Protein AF-A0AAV7IZZ3-F1 (afdb_monomer_lite)

pLDDT: mean 72.77, std 10.57, range [43.75, 89.25]

Secondary structure (DSSP, 8-state):
-EE-SSSSPPEE--------------PPEES-S--PPPP--TTPPTT-------EE-----TT-----------------

Organism: Cotesia glomerata (NCBI:txid32391)

InterPro domains:
  IPR015919 Cadherin-like superfamily [SSF49313] (1-47)

Sequence (80 aa):
MAQDKGYPPLSRTVEVQIDVVDRANNPPVWDHVAYGPIYCKENTAVGAKVVSVKARLTTTDDKSRLSMKLLFSAEKFVNR

Foldseek 3Di:
DDWDPDVVIDDDDDDDDDDPDPPPPFDWDWPDPDDDDFADDPPDDPPDDRDDTDTDGPDPDPPDDDDDDDPDDDPDRDDD

Radius of gyration: 28.5 Å; chains: 1; bounding box: 55×19×81 Å

Structure (mmCIF, N/CA/C/O backbone):
data_AF-A0AAV7IZZ3-F1
#
_entry.id   AF-A0AAV7IZZ3-F1
#
loop_
_atom_site.group_PDB
_atom_site.id
_atom_site.type_symbol
_atom_site.label_atom_id
_atom_site.label_alt_id
_atom_site.label_comp_id
_atom_site.label_asym_id
_atom_site.label_entity_id
_atom_site.label_seq_id
_atom_site.pdbx_PDB_ins_code
_atom_site.Cartn_x
_atom_site.Cartn_y
_atom_site.Cartn_z
_atom_site.occupancy
_atom_site.B_iso_or_equiv
_atom_site.auth_seq_id
_atom_site.auth_comp_id
_atom_site.auth_asym_id
_atom_site.auth_atom_id
_atom_site.pdbx_PDB_model_num
ATOM 1 N N . MET A 1 1 ? 24.406 -1.004 -38.186 1.00 62.03 1 MET A N 1
ATOM 2 C CA . MET A 1 1 ? 25.065 -1.430 -39.437 1.00 62.03 1 MET A CA 1
ATOM 3 C C . MET A 1 1 ? 26.397 -2.046 -39.057 1.00 62.03 1 MET A C 1
ATOM 5 O O . MET A 1 1 ? 27.168 -1.389 -38.372 1.00 62.03 1 MET A O 1
ATOM 9 N N . ALA A 1 2 ? 26.621 -3.310 -39.400 1.00 74.12 2 ALA A N 1
ATOM 10 C CA . ALA A 1 2 ? 27.905 -3.975 -39.200 1.00 74.12 2 ALA A CA 1
ATOM 11 C C . ALA A 1 2 ? 28.558 -4.182 -40.571 1.00 74.12 2 ALA A C 1
ATOM 13 O O . ALA A 1 2 ? 27.868 -4.561 -41.519 1.00 74.12 2 ALA A O 1
ATOM 14 N N . GLN A 1 3 ? 29.856 -3.905 -40.676 1.00 82.50 3 GLN A N 1
ATOM 15 C CA . GLN A 1 3 ? 30.640 -4.050 -41.902 1.00 82.50 3 GLN A CA 1
ATOM 16 C C . GLN A 1 3 ? 31.961 -4.740 -41.563 1.00 82.50 3 GLN A C 1
ATOM 18 O O . GLN A 1 3 ? 32.627 -4.356 -40.598 1.00 82.50 3 GLN A O 1
ATOM 23 N N . ASP A 1 4 ? 32.315 -5.778 -42.319 1.00 82.81 4 ASP A N 1
ATOM 24 C CA . ASP A 1 4 ? 33.594 -6.465 -42.147 1.00 82.81 4 ASP A CA 1
ATOM 25 C C . ASP A 1 4 ? 34.749 -5.717 -42.837 1.00 82.81 4 ASP A C 1
ATOM 27 O O . ASP A 1 4 ? 34.551 -4.789 -43.622 1.00 82.81 4 ASP A O 1
ATOM 31 N N . LYS A 1 5 ? 35.984 -6.101 -42.496 1.00 80.38 5 LYS A N 1
ATOM 32 C CA . LYS A 1 5 ? 37.214 -5.518 -43.058 1.00 80.38 5 LYS A CA 1
ATOM 33 C C . LYS A 1 5 ? 37.713 -6.259 -44.312 1.00 80.38 5 LYS A C 1
ATOM 35 O O . LYS A 1 5 ? 38.885 -6.127 -44.656 1.00 80.38 5 LYS A O 1
ATOM 40 N N . GLY A 1 6 ? 36.877 -7.081 -44.948 1.00 79.38 6 GLY A N 1
ATOM 41 C CA . GLY A 1 6 ? 37.219 -7.795 -46.177 1.00 79.38 6 GLY A CA 1
ATOM 42 C C . GLY A 1 6 ? 37.304 -6.867 -47.392 1.00 79.38 6 GLY A C 1
ATOM 43 O O . GLY A 1 6 ? 36.876 -5.714 -47.347 1.00 79.38 6 GLY A O 1
ATOM 44 N N . TYR A 1 7 ? 37.858 -7.370 -48.499 1.00 78.19 7 TYR A N 1
ATOM 45 C CA . TYR A 1 7 ? 37.849 -6.673 -49.786 1.00 78.19 7 TYR A CA 1
ATOM 46 C C . TYR A 1 7 ? 37.284 -7.601 -50.873 1.00 78.19 7 TYR A C 1
ATOM 48 O O . TYR A 1 7 ? 37.934 -8.597 -51.197 1.00 78.19 7 TYR A O 1
ATOM 56 N N . PRO A 1 8 ? 36.100 -7.312 -51.444 1.00 74.62 8 PRO A N 1
ATOM 57 C CA . PRO A 1 8 ? 35.201 -6.199 -51.118 1.00 74.62 8 PRO A CA 1
ATOM 58 C C . PRO A 1 8 ? 34.494 -6.399 -49.758 1.00 74.62 8 PRO A C 1
ATOM 60 O O . PRO A 1 8 ? 34.183 -7.535 -49.402 1.00 74.62 8 PRO A O 1
ATOM 63 N N . PRO A 1 9 ? 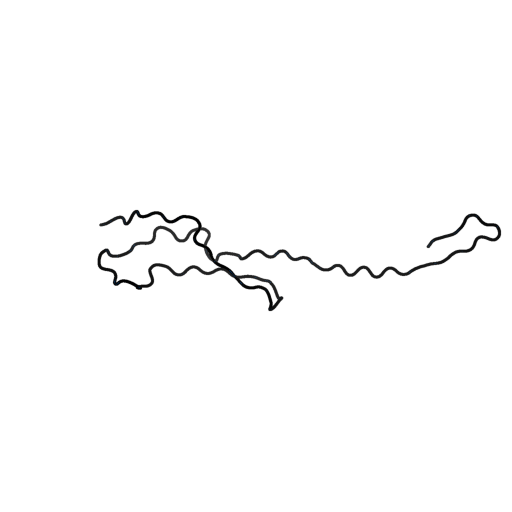34.225 -5.325 -48.995 1.00 73.94 9 PRO A N 1
ATOM 64 C CA . PRO A 1 9 ? 33.622 -5.444 -47.669 1.00 73.94 9 PRO A CA 1
ATOM 65 C C . PRO A 1 9 ? 32.128 -5.769 -47.767 1.00 73.94 9 PRO A C 1
ATOM 67 O O . PRO A 1 9 ? 31.399 -5.112 -48.517 1.00 73.94 9 PRO A O 1
ATOM 70 N N . LEU A 1 10 ? 31.647 -6.730 -46.976 1.00 78.44 10 LEU A N 1
ATOM 71 C CA . LEU A 1 10 ? 30.213 -7.004 -46.860 1.00 78.44 10 LEU A CA 1
ATOM 72 C C . LEU A 1 10 ? 29.635 -6.213 -45.682 1.00 78.44 10 LEU A C 1
ATOM 74 O O . LEU A 1 10 ? 30.262 -6.052 -44.632 1.00 78.44 10 LEU A O 1
ATOM 78 N N . SER A 1 11 ? 28.421 -5.690 -45.854 1.00 79.25 11 SER A N 1
ATOM 79 C CA . SER A 1 11 ? 27.701 -4.989 -44.790 1.00 79.25 11 SER A CA 1
ATOM 80 C C . SER A 1 11 ? 26.297 -5.551 -44.614 1.00 79.25 11 SER A C 1
ATOM 82 O O . SER A 1 11 ? 25.653 -5.978 -45.573 1.00 79.25 11 SER A O 1
ATOM 84 N N . ARG A 1 12 ? 25.825 -5.577 -43.364 1.00 79.81 12 ARG A N 1
ATOM 85 C CA . ARG A 1 12 ? 24.469 -6.007 -43.014 1.00 79.81 12 ARG A CA 1
ATOM 86 C C . ARG A 1 12 ? 23.889 -5.093 -41.941 1.00 79.81 12 ARG A C 1
ATOM 88 O O . ARG A 1 12 ? 24.567 -4.698 -40.987 1.00 79.81 12 ARG A O 1
ATOM 95 N N . THR A 1 13 ? 22.612 -4.771 -42.091 1.00 78.88 13 THR A N 1
ATOM 96 C CA . THR A 1 13 ? 21.846 -3.998 -41.111 1.00 78.88 13 THR A CA 1
ATOM 97 C C . THR A 1 13 ? 20.825 -4.918 -40.461 1.00 78.88 13 THR A C 1
ATOM 99 O O . THR A 1 13 ? 20.201 -5.733 -41.137 1.00 78.88 13 THR A O 1
ATOM 102 N N . VAL A 1 14 ? 20.712 -4.822 -39.140 1.00 79.12 14 VAL A N 1
ATOM 103 C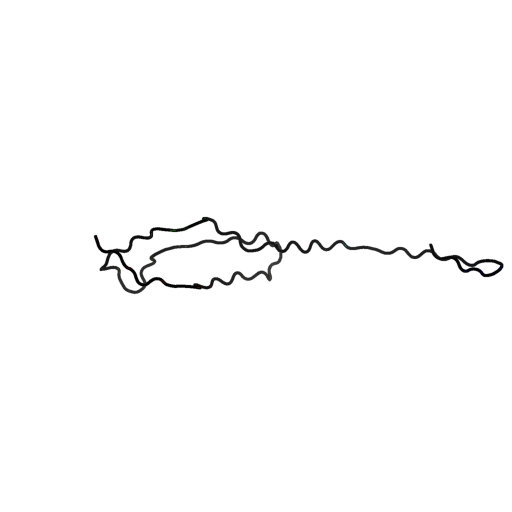 CA . VAL A 1 14 ? 19.714 -5.533 -38.341 1.00 79.12 14 VAL A CA 1
ATOM 104 C C . VAL A 1 14 ? 18.913 -4.469 -37.614 1.00 79.12 14 VAL A C 1
ATOM 106 O O . VAL A 1 14 ? 19.497 -3.597 -36.967 1.00 79.12 14 VAL A O 1
ATOM 109 N N . GLU A 1 15 ? 17.596 -4.525 -37.761 1.00 75.94 15 GLU A N 1
ATOM 110 C CA . GLU A 1 15 ? 16.668 -3.689 -37.012 1.00 75.94 15 GLU A CA 1
ATOM 111 C C . GLU A 1 15 ? 16.439 -4.339 -35.648 1.00 75.94 15 GLU A C 1
ATOM 113 O O . GLU A 1 15 ? 16.060 -5.506 -35.556 1.00 75.94 15 GLU A O 1
ATOM 118 N N . VAL A 1 16 ? 16.742 -3.600 -34.582 1.00 74.94 16 VAL A N 1
ATOM 119 C CA . VAL A 1 16 ? 16.534 -4.054 -33.206 1.00 74.94 16 VAL A CA 1
ATOM 120 C C . VAL A 1 16 ? 15.312 -3.327 -32.676 1.00 74.94 16 VAL A C 1
ATOM 122 O O . VAL A 1 16 ? 15.347 -2.113 -32.479 1.00 74.94 16 VAL A O 1
ATOM 125 N N . GLN A 1 17 ? 14.233 -4.071 -32.458 1.00 70.25 17 GLN A N 1
ATOM 126 C CA . GLN A 1 17 ? 13.028 -3.545 -31.836 1.00 70.25 17 GLN A CA 1
ATOM 127 C C . GLN A 1 17 ? 13.231 -3.538 -30.317 1.00 70.25 17 GLN A C 1
ATOM 129 O O . GLN A 1 17 ? 13.429 -4.587 -29.705 1.00 70.25 17 GLN A O 1
ATOM 134 N N . ILE A 1 18 ? 13.259 -2.345 -29.722 1.00 71.50 18 ILE A N 1
ATOM 135 C CA . ILE A 1 18 ? 13.416 -2.167 -28.277 1.00 71.50 18 ILE A CA 1
ATOM 136 C C . ILE A 1 18 ? 12.037 -1.868 -27.702 1.00 71.50 18 ILE A C 1
ATOM 138 O O . ILE A 1 18 ? 11.561 -0.737 -27.784 1.00 71.50 18 ILE A O 1
ATOM 142 N N . ASP A 1 19 ? 11.417 -2.877 -27.098 1.00 63.28 19 ASP A N 1
ATOM 143 C CA . ASP A 1 19 ? 10.208 -2.678 -26.307 1.00 63.28 19 ASP A CA 1
ATOM 144 C C . ASP A 1 19 ? 10.603 -2.180 -24.914 1.00 63.28 19 ASP A C 1
ATOM 146 O O . ASP A 1 19 ? 11.122 -2.921 -24.072 1.00 63.28 19 ASP A O 1
ATOM 150 N N . VAL A 1 20 ? 10.382 -0.888 -24.673 1.00 65.88 20 VAL A N 1
ATOM 151 C CA . VAL A 1 20 ? 10.554 -0.286 -23.349 1.00 65.88 20 VAL A CA 1
ATOM 152 C C . VAL A 1 20 ? 9.357 -0.693 -22.497 1.00 65.88 20 VAL A C 1
ATOM 154 O O . VAL A 1 20 ? 8.315 -0.043 -22.494 1.00 65.88 20 VAL A O 1
ATOM 157 N N . VAL A 1 21 ? 9.499 -1.807 -21.782 1.00 61.38 21 VAL A N 1
ATOM 158 C CA . VAL A 1 21 ? 8.530 -2.208 -20.762 1.00 61.38 21 VAL A CA 1
ATOM 159 C C . VAL A 1 21 ? 8.764 -1.329 -19.542 1.00 61.38 21 VAL A C 1
ATOM 161 O O . VAL A 1 21 ? 9.750 -1.503 -18.820 1.00 61.38 21 VAL A O 1
ATOM 164 N N . ASP A 1 22 ? 7.863 -0.375 -19.324 1.00 57.34 22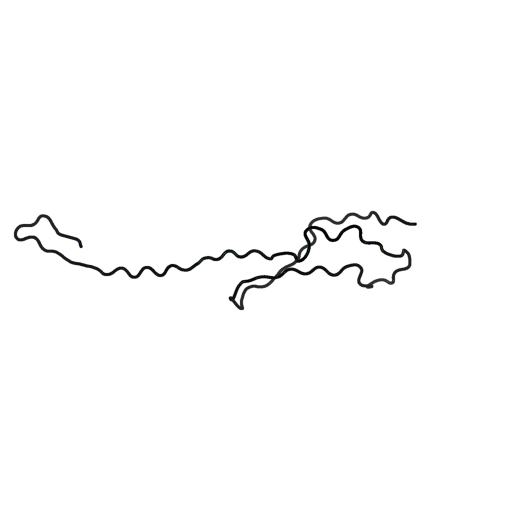 ASP A N 1
ATOM 165 C CA . ASP A 1 22 ? 7.833 0.434 -18.113 1.00 57.34 22 ASP A CA 1
ATOM 166 C C . ASP A 1 22 ? 7.581 -0.505 -16.924 1.00 57.34 22 ASP A C 1
ATOM 168 O O . ASP A 1 22 ? 6.456 -0.930 -16.650 1.00 57.34 22 ASP A O 1
ATOM 172 N N . ARG A 1 23 ? 8.654 -0.916 -16.238 1.00 55.62 23 ARG A N 1
ATOM 173 C CA . ARG A 1 23 ? 8.551 -1.545 -14.919 1.00 55.62 23 ARG A CA 1
ATOM 174 C C . ARG A 1 23 ? 8.161 -0.452 -13.934 1.00 55.62 23 ARG A C 1
ATOM 176 O O . ARG A 1 23 ? 8.964 -0.063 -13.087 1.00 55.62 23 ARG A O 1
ATOM 183 N N . ALA A 1 24 ? 6.930 0.031 -14.042 1.00 56.66 24 ALA A N 1
ATOM 184 C CA . ALA A 1 24 ? 6.330 0.910 -13.064 1.00 56.66 24 ALA A CA 1
ATOM 185 C C . ALA A 1 24 ? 6.151 0.102 -11.773 1.00 56.66 24 ALA A C 1
ATOM 187 O O . ALA A 1 24 ? 5.128 -0.538 -11.525 1.00 56.66 24 ALA A O 1
ATOM 188 N N . ASN A 1 25 ? 7.212 0.072 -10.972 1.00 59.22 25 ASN A N 1
ATOM 189 C CA . ASN A 1 25 ? 7.220 -0.464 -9.627 1.00 59.22 25 ASN A CA 1
ATOM 190 C C . ASN A 1 25 ? 6.404 0.515 -8.776 1.00 59.22 25 ASN A C 1
ATOM 192 O O . ASN A 1 25 ? 6.964 1.400 -8.138 1.00 59.22 25 ASN A O 1
ATOM 196 N N . ASN A 1 26 ? 5.078 0.423 -8.875 1.00 65.94 26 ASN A N 1
ATOM 197 C CA . ASN A 1 26 ? 4.117 1.274 -8.186 1.00 65.94 26 ASN A CA 1
ATOM 198 C C . ASN A 1 26 ? 3.761 0.615 -6.844 1.00 65.94 26 ASN A C 1
ATOM 200 O O . ASN A 1 26 ? 2.832 -0.198 -6.806 1.00 65.94 26 ASN A O 1
ATOM 204 N N . PRO A 1 27 ? 4.493 0.893 -5.744 1.00 72.31 27 PRO A N 1
ATOM 205 C CA . PRO A 1 27 ? 4.151 0.340 -4.444 1.00 72.31 27 PRO A CA 1
ATOM 206 C C . PRO A 1 27 ? 2.766 0.831 -3.994 1.00 72.31 27 PRO A C 1
ATOM 208 O O . PRO A 1 27 ? 2.313 1.898 -4.420 1.00 72.31 27 PRO A O 1
AT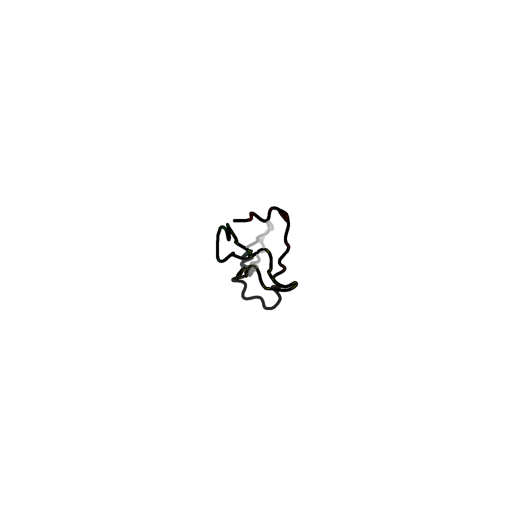OM 211 N N . PRO A 1 28 ? 2.089 0.087 -3.103 1.00 79.12 28 PRO A N 1
ATOM 212 C CA . PRO A 1 28 ? 0.836 0.529 -2.512 1.00 79.12 28 PRO A CA 1
ATOM 213 C C . PRO A 1 28 ? 0.999 1.892 -1.846 1.00 79.12 28 PRO A C 1
ATOM 215 O O . PRO A 1 28 ? 1.887 2.080 -1.014 1.00 79.12 28 PRO A O 1
ATOM 218 N N . VAL A 1 29 ? 0.105 2.819 -2.163 1.00 84.38 29 VAL A N 1
ATOM 219 C CA . VAL A 1 29 ? 0.051 4.132 -1.524 1.00 84.38 29 VAL A CA 1
ATOM 220 C C . VAL A 1 29 ? -1.052 4.119 -0.472 1.00 84.38 29 VAL A C 1
ATOM 222 O O . VAL A 1 29 ? -2.211 3.829 -0.781 1.00 84.38 29 VAL A O 1
ATOM 225 N N . TRP A 1 30 ? -0.690 4.419 0.775 1.00 86.50 30 TRP A N 1
ATOM 226 C CA . TRP A 1 30 ? -1.632 4.600 1.881 1.00 86.50 30 TRP A CA 1
ATOM 227 C C . TRP A 1 30 ? -2.441 5.884 1.692 1.00 86.50 30 TRP A C 1
ATOM 229 O O . TRP A 1 30 ? -1.929 6.874 1.172 1.00 86.50 30 TRP A O 1
ATOM 239 N N . ASP A 1 31 ? -3.707 5.887 2.106 1.00 89.25 31 ASP A N 1
ATOM 240 C CA . ASP A 1 31 ? -4.532 7.100 2.052 1.00 89.25 31 ASP A CA 1
ATOM 241 C C . ASP A 1 31 ? -4.148 8.147 3.112 1.00 89.25 31 ASP A C 1
ATOM 243 O O . ASP A 1 31 ? -4.384 9.337 2.901 1.00 89.25 31 ASP A O 1
ATOM 247 N N . HIS A 1 32 ? -3.501 7.722 4.199 1.00 87.56 32 HIS A N 1
ATOM 248 C CA . HIS A 1 32 ? -3.012 8.584 5.269 1.00 87.56 32 HIS A CA 1
ATOM 249 C C . HIS A 1 32 ? -1.554 8.275 5.626 1.00 87.56 32 HIS A C 1
ATOM 251 O O . HIS A 1 32 ? -1.128 7.122 5.640 1.00 87.56 32 HIS A O 1
ATOM 257 N N . VAL A 1 33 ? -0.795 9.324 5.967 1.00 84.62 33 VAL A N 1
ATOM 258 C CA . VAL A 1 33 ? 0.598 9.213 6.448 1.00 84.62 33 VAL A CA 1
ATOM 259 C C . VAL A 1 33 ? 0.650 8.604 7.855 1.00 84.62 33 VAL A C 1
ATOM 261 O O . VAL A 1 33 ? 1.582 7.879 8.190 1.00 84.62 33 VAL A O 1
ATOM 264 N N . ALA A 1 34 ? -0.372 8.867 8.673 1.00 85.12 34 ALA A N 1
ATOM 265 C CA . ALA A 1 34 ? -0.568 8.269 9.987 1.00 85.12 34 ALA A CA 1
ATOM 266 C C . ALA A 1 34 ? -2.069 8.212 10.315 1.00 85.12 34 ALA A C 1
ATOM 268 O O . ALA A 1 34 ? -2.803 9.145 9.997 1.00 85.12 34 ALA A O 1
ATOM 269 N N . TYR A 1 35 ? -2.512 7.140 10.976 1.00 83.06 35 TYR A N 1
ATOM 270 C CA . TYR A 1 35 ? -3.916 6.936 11.381 1.00 83.06 35 TYR A CA 1
ATOM 271 C C . TYR A 1 35 ? -4.177 7.238 12.870 1.00 83.06 35 TYR A C 1
ATOM 273 O O . TYR A 1 35 ? -5.266 6.970 13.369 1.00 83.06 35 TYR A O 1
ATOM 281 N N . GLY A 1 36 ? -3.172 7.718 13.609 1.00 76.75 36 GLY A N 1
ATOM 282 C CA . GLY A 1 36 ? -3.246 7.885 15.066 1.00 76.75 36 GLY A CA 1
ATOM 283 C C . GLY A 1 36 ? -3.724 9.269 15.533 1.00 76.75 36 GLY A C 1
ATOM 284 O O . GLY A 1 36 ? -3.692 10.213 14.742 1.00 76.75 36 GLY A O 1
ATOM 285 N N . PRO A 1 37 ? -4.069 9.421 16.832 1.00 72.31 37 PRO A N 1
ATOM 286 C CA . PRO A 1 37 ? -4.340 8.374 17.830 1.00 72.31 37 PRO A CA 1
ATOM 287 C C . PRO A 1 37 ? -5.751 7.776 17.676 1.00 72.31 37 PRO A C 1
ATOM 289 O O . PRO A 1 37 ? -6.717 8.491 17.423 1.00 72.31 37 PRO A O 1
ATOM 292 N N . ILE A 1 38 ? -5.875 6.457 17.851 1.00 77.06 38 ILE A N 1
ATOM 293 C CA . ILE A 1 38 ? -7.159 5.747 17.755 1.00 77.06 38 ILE A CA 1
ATOM 294 C C . ILE A 1 38 ? -7.686 5.499 19.167 1.00 77.06 38 ILE A C 1
ATOM 296 O O . ILE A 1 38 ? -7.008 4.878 19.984 1.00 77.06 38 ILE A O 1
ATOM 300 N N . TYR A 1 39 ? -8.902 5.965 19.443 1.00 75.69 39 TYR A N 1
ATOM 301 C CA . TYR A 1 39 ? -9.556 5.809 20.740 1.00 75.69 39 TYR A CA 1
ATOM 302 C C . TYR A 1 39 ? -10.549 4.649 20.699 1.00 75.69 39 TYR A C 1
ATOM 304 O O . TYR A 1 39 ? -11.442 4.616 19.854 1.00 75.69 39 TYR A O 1
ATOM 312 N N . CYS A 1 40 ? -10.410 3.713 21.636 1.00 76.56 40 CYS A N 1
ATOM 313 C CA . CYS A 1 40 ? -11.329 2.592 21.818 1.00 76.56 40 CYS A CA 1
ATOM 314 C C . CYS A 1 40 ? -11.976 2.704 23.193 1.00 76.56 40 CYS A C 1
ATOM 316 O O . CYS A 1 40 ? -11.280 2.954 24.172 1.00 76.56 40 CYS A O 1
ATOM 318 N N . LYS A 1 41 ? -13.292 2.493 23.282 1.00 78.38 41 LYS A N 1
ATOM 319 C CA . LYS A 1 41 ? -13.954 2.365 24.586 1.00 78.38 41 LYS A CA 1
ATOM 320 C C . LYS A 1 41 ? -13.572 1.026 25.208 1.00 78.38 41 LYS A C 1
ATOM 322 O O . LYS A 1 41 ? -13.563 0.018 24.506 1.00 78.38 41 LYS A O 1
ATOM 327 N N . GLU A 1 42 ? -13.333 1.000 26.511 1.00 69.50 42 GLU A N 1
ATOM 328 C CA . GLU A 1 42 ? -12.923 -0.214 27.232 1.00 69.50 42 GLU A CA 1
ATOM 329 C C . GLU A 1 42 ? -13.912 -1.369 27.091 1.00 69.50 42 GLU A C 1
ATOM 331 O O . GLU A 1 42 ? -13.514 -2.519 26.962 1.00 69.50 42 GLU A O 1
ATOM 336 N N . ASN A 1 43 ? -15.209 -1.062 27.037 1.00 76.62 43 ASN A N 1
ATOM 337 C CA . ASN A 1 43 ? -16.257 -2.071 26.922 1.00 76.62 43 ASN A CA 1
ATOM 338 C C . ASN A 1 43 ? -16.667 -2.353 25.468 1.00 76.62 43 ASN A C 1
ATOM 340 O O . ASN A 1 43 ? -17.839 -2.577 25.161 1.00 76.62 43 ASN A O 1
ATOM 344 N N . THR A 1 44 ? -15.713 -2.259 24.545 1.00 78.88 44 THR A N 1
ATOM 345 C CA . THR A 1 44 ? -15.948 -2.573 23.137 1.00 78.88 44 THR A CA 1
ATOM 346 C C . THR A 1 44 ? -16.056 -4.089 22.966 1.00 78.88 44 THR A C 1
ATOM 348 O O . THR A 1 44 ? -15.186 -4.833 23.412 1.00 78.88 44 THR A O 1
ATOM 351 N N . ALA A 1 45 ? -17.128 -4.555 22.318 1.00 81.56 45 ALA A N 1
ATOM 352 C CA . ALA A 1 45 ? -17.360 -5.980 22.106 1.00 81.56 45 ALA A CA 1
ATOM 353 C C . ALA A 1 45 ? -16.224 -6.635 21.303 1.00 81.56 45 ALA A C 1
ATOM 355 O O . ALA A 1 45 ? -15.673 -6.040 20.372 1.00 81.56 45 ALA A O 1
ATOM 356 N N . VAL A 1 46 ? -15.913 -7.892 21.630 1.00 79.31 46 VAL A N 1
ATOM 357 C CA . VAL A 1 46 ? -14.941 -8.693 20.877 1.00 79.31 46 VAL A CA 1
ATOM 358 C C . VAL A 1 46 ? -15.384 -8.777 19.414 1.00 79.31 46 VAL A C 1
ATOM 360 O O . VAL A 1 46 ? -16.523 -9.131 19.119 1.00 79.31 46 VAL A O 1
ATOM 363 N N . GLY A 1 47 ? -14.482 -8.423 18.497 1.00 80.38 47 GLY A N 1
ATOM 364 C CA . GLY A 1 47 ? -14.759 -8.384 17.058 1.00 80.38 47 GLY A CA 1
ATOM 365 C C . GLY A 1 47 ? -15.296 -7.048 16.535 1.00 80.38 47 GLY A C 1
ATOM 366 O O . GLY A 1 47 ? -15.516 -6.916 15.331 1.00 80.38 47 GLY A O 1
ATOM 367 N N . ALA A 1 48 ? -15.476 -6.035 17.386 1.00 81.19 48 ALA A N 1
ATOM 368 C CA . ALA A 1 48 ? -15.813 -4.701 16.907 1.00 81.19 48 ALA A CA 1
ATOM 369 C C . ALA A 1 48 ? -14.670 -4.102 16.070 1.00 81.19 48 ALA A C 1
ATOM 371 O O . ALA A 1 48 ? -13.485 -4.226 16.389 1.00 81.19 48 ALA A O 1
ATOM 372 N N . LYS A 1 49 ? -15.038 -3.400 14.994 1.00 80.19 49 LYS A N 1
ATOM 373 C CA . LYS A 1 49 ? -14.077 -2.714 14.129 1.00 80.19 49 LYS A CA 1
ATOM 374 C C . LYS A 1 49 ? -13.517 -1.479 14.837 1.00 80.19 49 LYS A C 1
ATOM 376 O O . LYS A 1 49 ? -14.251 -0.526 15.076 1.00 80.19 49 LYS A O 1
ATOM 381 N N . VAL A 1 50 ? -12.213 -1.484 15.100 1.00 81.50 50 VAL A N 1
ATOM 382 C CA . VAL A 1 50 ? -11.497 -0.383 15.767 1.00 81.50 50 VAL A CA 1
ATOM 383 C C . VAL A 1 50 ? -11.019 0.681 14.776 1.00 81.50 50 VAL A C 1
ATOM 385 O O . VAL A 1 50 ? -11.221 1.873 14.980 1.00 81.50 50 VAL A O 1
ATOM 388 N N . VAL A 1 51 ? -10.406 0.255 13.673 1.00 81.62 51 VAL A N 1
ATOM 389 C CA . VAL A 1 51 ? -9.864 1.149 12.645 1.00 81.62 51 VAL A CA 1
ATOM 390 C C . VAL A 1 51 ? -9.995 0.503 11.275 1.00 81.62 51 VAL A C 1
ATOM 392 O O . VAL A 1 51 ? -9.952 -0.719 11.142 1.00 81.62 51 VAL A O 1
ATOM 395 N N . SER A 1 52 ? -10.186 1.329 10.250 1.00 83.94 52 SER A N 1
ATOM 396 C CA . SER A 1 52 ? -10.154 0.915 8.850 1.00 83.94 52 SER A CA 1
ATOM 397 C C . SER A 1 52 ? -9.015 1.653 8.166 1.00 83.94 52 SER A C 1
ATOM 399 O O . SER A 1 52 ? -8.999 2.878 8.164 1.00 83.94 52 SER A O 1
ATOM 401 N N . VAL A 1 53 ? -8.084 0.906 7.586 1.00 86.19 53 VAL A N 1
ATOM 402 C CA . VAL A 1 53 ? -6.949 1.438 6.826 1.00 86.19 53 VAL A CA 1
ATOM 403 C C . VAL A 1 53 ? -7.136 1.105 5.349 1.00 86.19 53 VAL A C 1
ATOM 405 O O . VAL A 1 53 ? -7.689 0.051 5.022 1.00 86.19 53 VAL A O 1
ATOM 408 N N . LYS A 1 54 ? -6.711 1.993 4.447 1.00 85.81 54 LYS A N 1
ATOM 409 C CA . LYS A 1 54 ? -6.865 1.799 3.002 1.00 85.81 54 LYS A CA 1
ATOM 410 C C . LYS A 1 54 ? -5.563 2.119 2.281 1.00 85.81 54 LYS A C 1
ATOM 412 O O . LYS A 1 54 ? -4.976 3.182 2.456 1.00 85.81 54 LYS A O 1
ATOM 417 N N . ALA A 1 55 ? -5.152 1.199 1.417 1.00 84.19 55 ALA A N 1
ATOM 418 C CA . ALA A 1 55 ? -4.062 1.393 0.473 1.00 84.19 55 ALA A CA 1
ATOM 419 C C . ALA A 1 55 ? -4.587 1.215 -0.955 1.00 84.19 55 ALA A C 1
ATOM 421 O O . ALA A 1 55 ? -5.535 0.460 -1.186 1.00 84.19 55 ALA A O 1
ATOM 422 N N . ARG A 1 56 ? -3.990 1.923 -1.914 1.00 81.50 56 ARG A N 1
ATOM 423 C CA . ARG A 1 56 ? -4.301 1.810 -3.343 1.00 81.50 56 ARG A CA 1
ATOM 424 C C . ARG A 1 56 ? -3.046 1.432 -4.119 1.00 81.50 56 ARG A C 1
ATOM 426 O O . ARG A 1 56 ? -1.993 2.019 -3.897 1.00 81.50 56 ARG A O 1
ATOM 433 N N . LEU A 1 57 ? -3.180 0.486 -5.043 1.00 77.25 57 LEU A N 1
ATOM 434 C CA . LEU A 1 57 ? -2.203 0.244 -6.102 1.00 77.25 57 LEU A CA 1
ATOM 435 C C . LEU A 1 57 ? -2.680 0.946 -7.369 1.00 77.25 57 LEU A C 1
ATOM 437 O O . LEU A 1 57 ? -3.868 0.914 -7.679 1.00 77.25 57 LEU A O 1
ATOM 441 N N . THR A 1 58 ? -1.760 1.560 -8.103 1.00 70.00 58 THR A N 1
ATOM 442 C CA . THR A 1 58 ? -2.024 2.156 -9.423 1.00 70.00 58 THR A CA 1
ATOM 443 C C . THR A 1 58 ? -1.653 1.207 -10.565 1.00 70.00 58 THR A C 1
ATOM 445 O O . THR A 1 58 ? -1.552 1.623 -11.714 1.00 70.00 58 THR A O 1
ATOM 448 N N . THR A 1 59 ? -1.407 -0.068 -10.260 1.00 66.44 59 THR A N 1
ATOM 449 C CA . THR A 1 59 ? -1.024 -1.080 -11.244 1.00 66.44 59 THR A CA 1
ATOM 450 C C . THR A 1 59 ? -2.240 -1.505 -12.063 1.00 66.44 59 THR A C 1
ATOM 452 O O . THR A 1 59 ? -3.234 -1.956 -11.500 1.00 66.44 59 THR A O 1
ATOM 455 N N . THR A 1 60 ? -2.136 -1.428 -13.386 1.00 62.12 60 THR A N 1
ATOM 456 C CA . THR A 1 60 ? -3.143 -1.937 -14.338 1.00 62.12 60 THR A CA 1
ATOM 457 C C . THR A 1 60 ? -3.115 -3.465 -14.471 1.00 62.12 60 THR A C 1
ATOM 459 O O . THR A 1 60 ? -3.894 -4.034 -15.223 1.00 62.12 60 THR A O 1
ATOM 462 N N . ASP A 1 61 ? -2.197 -4.141 -13.777 1.00 67.12 61 ASP A N 1
ATOM 463 C CA . ASP A 1 61 ? -2.045 -5.591 -13.840 1.00 67.12 61 ASP A CA 1
ATOM 464 C C . ASP A 1 61 ? -3.000 -6.284 -12.856 1.00 67.12 61 ASP A C 1
ATOM 466 O O . ASP A 1 61 ? -2.834 -6.181 -11.634 1.00 67.12 61 ASP A O 1
ATOM 470 N N . ASP A 1 62 ? -3.978 -7.020 -13.394 1.00 60.28 62 ASP A N 1
ATOM 471 C CA . ASP A 1 62 ? -4.996 -7.775 -12.646 1.00 60.28 62 ASP A CA 1
ATOM 472 C C . ASP A 1 62 ? -4.418 -8.823 -11.672 1.00 60.28 62 ASP A C 1
ATOM 474 O O . ASP A 1 62 ? -5.138 -9.336 -10.812 1.00 60.28 62 ASP A O 1
ATOM 478 N N . LYS A 1 63 ? -3.120 -9.157 -11.752 1.00 61.97 63 LYS A N 1
ATOM 479 C CA . LYS A 1 63 ? -2.464 -10.106 -10.833 1.00 61.97 63 LYS A CA 1
ATOM 480 C C . LYS A 1 63 ? -1.867 -9.430 -9.597 1.00 61.97 63 LYS A C 1
ATOM 482 O O . LYS A 1 63 ? -1.331 -10.113 -8.719 1.00 61.97 63 LYS A O 1
ATOM 487 N N . SER A 1 64 ? -1.973 -8.108 -9.486 1.00 64.31 64 SER A N 1
ATOM 488 C CA . SER A 1 64 ? -1.418 -7.343 -8.369 1.00 64.31 64 SER A CA 1
ATOM 489 C C . SER A 1 64 ? -2.288 -7.483 -7.115 1.00 64.31 64 SER A C 1
ATOM 491 O O . SER A 1 64 ? -3.253 -6.749 -6.908 1.00 64.31 64 SER A O 1
ATOM 493 N N . ARG A 1 65 ? -1.954 -8.444 -6.242 1.00 68.75 65 ARG A N 1
ATOM 494 C CA . ARG A 1 65 ? -2.671 -8.665 -4.975 1.00 68.75 65 ARG A CA 1
ATOM 495 C C . ARG A 1 65 ? -2.057 -7.860 -3.8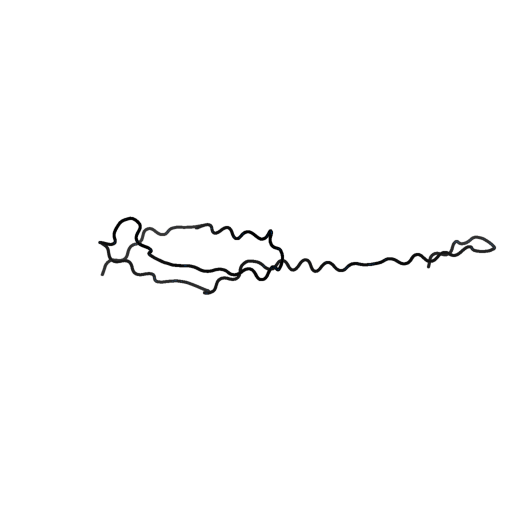29 1.00 68.75 65 ARG A C 1
ATOM 497 O O . ARG A 1 65 ? -0.903 -8.067 -3.464 1.00 68.75 65 ARG A O 1
ATOM 504 N N . LEU A 1 66 ? -2.862 -7.003 -3.201 1.00 70.56 66 LEU A N 1
ATOM 505 C CA . LEU A 1 66 ? -2.499 -6.311 -1.962 1.00 70.56 66 LEU A CA 1
ATOM 506 C C . LEU A 1 66 ? -2.472 -7.287 -0.779 1.00 70.56 66 LEU A C 1
ATOM 508 O O . LEU A 1 66 ? -3.486 -7.899 -0.451 1.00 70.56 66 LEU A O 1
ATOM 512 N N . SER A 1 67 ? -1.327 -7.394 -0.104 1.00 77.31 67 SER A N 1
ATOM 513 C CA . SER A 1 67 ? -1.203 -8.070 1.191 1.00 77.31 67 SER A CA 1
ATOM 514 C C . SER A 1 67 ? -0.873 -7.053 2.276 1.00 77.31 67 SER A C 1
ATOM 516 O O . SER A 1 67 ? 0.141 -6.360 2.189 1.00 77.31 67 SER A O 1
ATOM 518 N N . MET A 1 68 ? -1.706 -6.979 3.309 1.00 78.00 68 MET A N 1
ATOM 519 C CA . MET A 1 68 ? -1.501 -6.090 4.451 1.00 78.00 68 MET A CA 1
ATOM 520 C C . MET A 1 68 ? -0.980 -6.901 5.634 1.00 78.00 68 MET A C 1
ATOM 522 O O . MET A 1 68 ? -1.520 -7.962 5.943 1.00 78.00 68 MET A O 1
ATOM 526 N N . LYS A 1 69 ? 0.065 -6.407 6.301 1.00 78.69 69 LYS A N 1
ATOM 527 C CA . LYS A 1 69 ? 0.646 -7.051 7.482 1.00 78.69 69 LYS A CA 1
ATOM 528 C C . LYS A 1 69 ? 0.868 -6.015 8.575 1.00 78.69 69 LYS A C 1
ATOM 530 O O . LYS A 1 69 ? 1.496 -4.988 8.330 1.00 78.69 69 LYS A O 1
ATOM 535 N N . LEU A 1 70 ? 0.381 -6.306 9.779 1.00 78.62 70 LEU A N 1
ATOM 536 C CA . LEU A 1 70 ? 0.741 -5.546 10.972 1.00 78.62 70 LEU A CA 1
ATOM 537 C C . LEU A 1 70 ? 2.160 -5.955 11.389 1.00 78.62 70 LEU A C 1
ATOM 539 O O . LEU A 1 70 ? 2.415 -7.136 11.621 1.00 78.62 70 LEU A O 1
ATOM 543 N N . LEU A 1 71 ? 3.087 -4.997 11.430 1.00 74.75 71 LEU A N 1
ATOM 544 C CA . LEU A 1 71 ? 4.493 -5.264 11.765 1.00 74.75 71 LEU A CA 1
ATOM 545 C C . LEU A 1 71 ? 4.749 -5.207 13.273 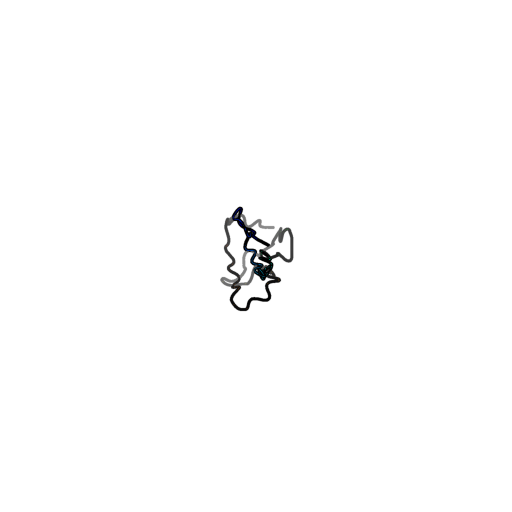1.00 74.75 71 LEU A C 1
ATOM 547 O O . LEU A 1 71 ? 5.506 -6.019 13.793 1.00 74.75 71 LEU A O 1
ATOM 551 N N . PHE A 1 72 ? 4.090 -4.278 13.965 1.00 62.88 72 PHE A N 1
ATOM 552 C CA . PHE A 1 72 ? 4.221 -4.076 15.403 1.00 62.88 72 PHE A CA 1
ATOM 553 C C . PHE A 1 72 ? 2.854 -3.722 15.991 1.00 62.88 72 PHE A C 1
ATOM 555 O O . PHE A 1 72 ? 2.101 -2.955 15.391 1.00 62.88 72 PHE A O 1
ATOM 562 N N . SER A 1 73 ? 2.543 -4.288 17.156 1.00 66.44 73 SER A N 1
ATOM 563 C CA . SER A 1 73 ? 1.360 -3.955 17.951 1.00 66.44 73 SER A CA 1
ATOM 564 C C . SER A 1 73 ? 1.816 -3.318 19.259 1.00 66.44 73 SER A C 1
ATOM 566 O O . SER A 1 73 ? 2.753 -3.815 19.882 1.00 66.44 73 SER A O 1
ATOM 568 N N . ALA A 1 74 ? 1.176 -2.224 19.667 1.00 57.28 74 ALA A N 1
ATOM 569 C CA . ALA A 1 74 ? 1.391 -1.612 20.972 1.00 57.28 74 ALA A CA 1
ATOM 570 C C . ALA A 1 74 ? 0.142 -1.836 21.832 1.00 57.28 74 ALA A C 1
ATOM 572 O O . ALA A 1 74 ? -0.931 -1.332 21.516 1.00 57.28 74 ALA A O 1
ATOM 573 N N . GLU A 1 75 ? 0.283 -2.567 22.934 1.00 55.41 75 GLU A N 1
ATOM 574 C CA . GLU A 1 75 ? -0.817 -2.927 23.843 1.00 55.41 75 GLU A CA 1
ATOM 575 C C . GLU A 1 75 ? -1.106 -1.838 24.890 1.00 55.41 75 GLU A C 1
ATOM 577 O O . GLU A 1 75 ? -1.374 -2.126 26.054 1.00 55.41 75 GLU A O 1
ATOM 582 N N . LYS A 1 76 ? -1.023 -0.556 24.516 1.00 49.25 76 LYS A N 1
ATOM 583 C CA . LYS A 1 76 ? -1.381 0.538 25.430 1.00 49.25 76 LYS A CA 1
ATOM 584 C C . LYS A 1 76 ? -2.733 1.119 25.056 1.00 49.25 76 LYS A C 1
ATOM 586 O O . LYS A 1 76 ? -2.823 2.100 24.324 1.00 49.25 76 LYS A O 1
ATOM 591 N N . PHE A 1 77 ? -3.779 0.515 25.608 1.00 52.31 77 PHE A N 1
ATOM 592 C CA . PHE A 1 77 ? -5.087 1.147 25.720 1.00 52.31 77 PHE A CA 1
ATOM 593 C C . PHE A 1 77 ? -4.983 2.251 26.781 1.00 52.31 77 PHE A C 1
ATOM 595 O O . PHE A 1 77 ? -4.689 1.979 27.943 1.00 52.31 77 PHE A O 1
ATOM 602 N N . VAL A 1 78 ? -5.135 3.511 26.373 1.00 47.22 78 VAL A N 1
ATOM 603 C CA . VAL A 1 78 ? -5.215 4.641 27.308 1.00 47.22 78 VAL A CA 1
ATOM 604 C C . VAL A 1 78 ? -6.680 4.837 27.677 1.00 47.22 78 VAL A C 1
ATOM 606 O O . VAL A 1 78 ? -7.474 5.249 26.832 1.00 47.22 78 VAL A O 1
ATOM 609 N N . ASN A 1 79 ? -7.015 4.555 28.936 1.00 43.75 79 ASN A N 1
ATOM 610 C CA . ASN A 1 79 ? -8.301 4.909 29.532 1.00 43.75 79 ASN A CA 1
ATOM 611 C C . ASN A 1 79 ? -8.410 6.411 29.745 1.00 43.75 79 ASN A C 1
ATOM 613 O O . ASN A 1 79 ? -7.462 7.048 30.215 1.00 43.75 79 ASN A O 1
ATOM 617 N N . ARG A 1 80 ? -9.599 6.951 29.495 1.00 48.62 80 ARG A N 1
ATOM 618 C CA . ARG A 1 80 ? -10.038 8.184 30.133 1.00 48.62 80 ARG A CA 1
ATOM 619 C C . ARG A 1 80 ? -11.476 8.050 30.591 1.00 48.62 80 ARG A C 1
ATOM 621 O O . ARG A 1 80 ? -12.271 7.494 29.803 1.00 48.62 80 ARG A O 1
#